Protein AF-A0A1Y2MYX9-F1 (afdb_monomer)

Structure (mmCIF, N/CA/C/O backbone):
data_AF-A0A1Y2MYX9-F1
#
_entry.id   AF-A0A1Y2MYX9-F1
#
loop_
_atom_site.group_PDB
_atom_site.id
_atom_site.type_symbol
_atom_site.label_atom_id
_atom_site.label_alt_id
_atom_site.label_comp_id
_atom_site.label_asym_id
_atom_site.label_entity_id
_atom_site.label_seq_id
_atom_site.pdbx_PDB_ins_code
_atom_site.Cartn_x
_atom_site.Cartn_y
_atom_site.Cartn_z
_atom_site.occupancy
_atom_site.B_iso_or_equiv
_atom_site.auth_seq_id
_atom_site.auth_comp_id
_atom_site.auth_asym_id
_atom_site.auth_atom_id
_atom_site.pdbx_PDB_model_num
ATOM 1 N N . MET A 1 1 ? -20.029 0.331 82.794 1.00 44.22 1 MET A N 1
ATOM 2 C CA . MET A 1 1 ? -20.889 0.615 81.628 1.00 44.22 1 MET A CA 1
ATOM 3 C C . MET A 1 1 ? -20.293 1.821 80.919 1.00 44.22 1 MET A C 1
ATOM 5 O O . MET A 1 1 ? -20.313 2.904 81.485 1.00 44.22 1 MET A O 1
ATOM 9 N N . ALA A 1 2 ? -19.617 1.594 79.793 1.00 51.88 2 ALA A N 1
ATOM 10 C CA . ALA A 1 2 ? -18.887 2.615 79.035 1.00 51.88 2 ALA A CA 1
ATOM 11 C C . ALA A 1 2 ? -19.809 3.284 78.000 1.00 51.88 2 ALA A C 1
ATOM 13 O O . ALA A 1 2 ? -20.657 2.581 77.448 1.00 51.88 2 ALA A O 1
ATOM 14 N N . PRO A 1 3 ? -19.649 4.580 77.678 1.00 50.47 3 PRO A N 1
ATOM 15 C CA . PRO A 1 3 ? -20.243 5.136 76.473 1.00 50.47 3 PRO A CA 1
ATOM 16 C C . PRO A 1 3 ? -19.311 4.910 75.275 1.00 50.47 3 PRO A C 1
ATOM 18 O O . PRO A 1 3 ? -18.119 5.213 75.316 1.00 50.47 3 PRO A O 1
ATOM 21 N N . ALA A 1 4 ? -19.886 4.327 74.226 1.00 49.00 4 ALA A N 1
ATOM 22 C CA . ALA A 1 4 ? -19.236 4.010 72.966 1.00 49.00 4 ALA A CA 1
ATOM 23 C C . ALA A 1 4 ? -18.862 5.278 72.183 1.00 49.00 4 ALA A C 1
ATOM 25 O O . ALA A 1 4 ? -19.620 6.246 72.125 1.00 49.00 4 ALA A O 1
ATOM 26 N N . THR A 1 5 ? -17.689 5.241 71.561 1.00 54.19 5 THR A N 1
ATOM 27 C CA . THR A 1 5 ? -17.210 6.203 70.568 1.00 54.19 5 THR A CA 1
ATOM 28 C C . THR A 1 5 ? -18.122 6.218 69.333 1.00 54.19 5 THR A C 1
ATOM 30 O O . THR A 1 5 ? -18.512 5.147 68.860 1.00 54.19 5 THR A O 1
ATOM 33 N N . PRO A 1 6 ? -18.441 7.389 68.749 1.00 52.00 6 PRO A N 1
ATOM 34 C CA . PRO A 1 6 ? -19.108 7.434 67.461 1.00 52.00 6 PRO A CA 1
ATOM 35 C C . PRO A 1 6 ? -18.094 7.078 66.371 1.00 52.00 6 PRO A C 1
ATOM 37 O O . PRO A 1 6 ? -17.090 7.762 66.178 1.00 52.00 6 PRO A O 1
ATOM 40 N N . HIS A 1 7 ? -18.359 5.975 65.677 1.00 53.66 7 HIS A N 1
ATOM 41 C CA . HIS A 1 7 ? -17.697 5.614 64.433 1.00 53.66 7 HIS A CA 1
ATOM 42 C C . HIS A 1 7 ? -18.088 6.669 63.391 1.00 53.66 7 HIS A C 1
ATOM 44 O O . HIS A 1 7 ? -19.209 6.648 62.885 1.00 53.66 7 HIS A O 1
ATOM 50 N N . ASP A 1 8 ? -17.189 7.611 63.099 1.00 52.00 8 ASP A N 1
ATOM 51 C CA . ASP A 1 8 ? -17.369 8.611 62.045 1.00 52.00 8 ASP A CA 1
ATOM 52 C C . ASP A 1 8 ? -17.310 7.885 60.694 1.00 52.00 8 ASP A C 1
ATOM 54 O O . ASP A 1 8 ? -16.255 7.643 60.103 1.00 52.00 8 ASP A O 1
ATOM 58 N N . GLY A 1 9 ? -18.473 7.378 60.290 1.00 52.72 9 GLY A N 1
ATOM 59 C CA . GLY A 1 9 ? -18.715 6.658 59.056 1.00 52.72 9 GLY A CA 1
ATOM 60 C C . GLY A 1 9 ? -18.572 7.594 57.870 1.00 52.72 9 GLY A C 1
ATOM 61 O O . GLY A 1 9 ? -19.560 7.995 57.261 1.00 52.72 9 GLY A O 1
ATOM 62 N N . ARG A 1 10 ? -17.327 7.882 57.488 1.00 55.53 10 ARG A N 1
ATOM 63 C CA . ARG A 1 10 ? -17.006 8.256 56.112 1.00 55.53 10 ARG A CA 1
ATOM 64 C C . ARG A 1 10 ? -17.260 7.036 55.235 1.00 55.53 10 ARG A C 1
ATOM 66 O O . ARG A 1 10 ? -16.345 6.305 54.869 1.00 55.53 10 ARG A O 1
ATOM 73 N N . TYR A 1 11 ? -18.530 6.797 54.933 1.00 50.91 11 TYR A N 1
ATOM 74 C CA . TYR A 1 11 ? -18.925 5.993 53.795 1.00 50.91 11 TYR A CA 1
ATOM 75 C C . TYR A 1 11 ? -18.429 6.739 52.554 1.00 50.91 11 TYR A C 1
ATOM 77 O O . TYR A 1 11 ? -19.098 7.636 52.047 1.00 50.91 11 TYR A O 1
ATOM 85 N N . SER A 1 12 ? -17.213 6.425 52.100 1.00 52.75 12 SER A N 1
ATOM 86 C CA . SER A 1 12 ? -16.871 6.659 50.702 1.00 52.75 12 SER A CA 1
ATOM 87 C C . SER A 1 12 ? -17.844 5.801 49.905 1.00 52.75 12 SER A C 1
ATOM 89 O O . SER A 1 12 ? -17.828 4.579 50.098 1.00 52.75 12 SER A O 1
ATOM 91 N N . PRO A 1 13 ? -18.717 6.383 49.064 1.00 49.09 13 PRO A N 1
ATOM 92 C CA . PRO A 1 13 ? -19.536 5.557 48.201 1.00 49.09 13 PRO A CA 1
ATOM 93 C C . PRO A 1 13 ? -18.594 4.657 47.393 1.00 49.09 13 PRO A C 1
ATOM 95 O O . PRO A 1 13 ? -17.506 5.109 47.007 1.00 49.09 13 PRO A O 1
ATOM 98 N N . PRO A 1 14 ? -18.958 3.383 47.155 1.00 49.72 14 PRO A N 1
ATOM 99 C CA . PRO A 1 14 ? -18.228 2.590 46.187 1.00 49.72 14 PRO A CA 1
ATOM 100 C C . PRO A 1 14 ? -18.209 3.409 44.902 1.00 49.72 14 PRO A C 1
ATOM 102 O O . PRO A 1 14 ? -19.209 4.050 44.572 1.00 49.72 14 PRO A O 1
ATOM 105 N N . VAL A 1 15 ? -17.062 3.430 44.225 1.00 57.72 15 VAL A N 1
ATOM 106 C CA . VAL A 1 15 ? -16.926 3.923 42.855 1.00 57.72 15 VAL A CA 1
ATOM 107 C C . VAL A 1 15 ? -17.917 3.116 42.016 1.00 57.72 15 VAL A C 1
ATOM 109 O O . VAL A 1 15 ? -17.590 2.066 41.472 1.00 57.72 15 VAL A O 1
ATOM 112 N N . LEU A 1 16 ? -19.180 3.534 42.025 1.00 48.62 16 LEU A N 1
ATOM 113 C CA . LEU A 1 16 ? -20.267 2.970 41.255 1.00 48.62 16 LEU A CA 1
ATOM 114 C C . LEU A 1 16 ? -19.963 3.388 39.832 1.00 48.62 16 LEU A C 1
ATOM 116 O O . LEU A 1 16 ? -20.344 4.467 39.399 1.00 48.62 16 LEU A O 1
ATOM 120 N N . ALA A 1 17 ? -19.149 2.545 39.203 1.00 52.59 17 ALA A N 1
ATOM 121 C CA . ALA A 1 17 ? -18.980 2.352 37.783 1.00 52.59 17 ALA A CA 1
ATOM 122 C C . ALA A 1 17 ? -19.376 3.576 36.950 1.00 52.59 17 ALA A C 1
ATOM 124 O O . ALA A 1 17 ? -20.488 3.655 36.426 1.00 52.59 17 ALA A O 1
ATOM 125 N N . ASP A 1 18 ? -18.425 4.483 36.739 1.00 56.62 18 ASP A N 1
ATOM 126 C CA . ASP A 1 18 ? -18.427 5.259 35.506 1.00 56.62 18 ASP A CA 1
ATOM 127 C C . ASP A 1 18 ? -18.112 4.286 34.359 1.00 56.62 18 ASP A C 1
ATOM 129 O O . ASP A 1 18 ? -16.997 4.223 33.864 1.00 56.62 18 ASP A O 1
ATOM 133 N N . VAL A 1 19 ? -19.072 3.421 34.013 1.00 56.12 19 VAL A N 1
ATOM 134 C CA . VAL A 1 19 ? -19.038 2.576 32.809 1.00 56.12 19 VAL A CA 1
ATOM 135 C C . VAL A 1 19 ? -19.266 3.420 31.558 1.00 56.12 19 VAL A C 1
ATOM 137 O O . VAL A 1 19 ? -18.900 2.994 30.464 1.00 56.12 19 VAL A O 1
ATOM 140 N N . ALA A 1 20 ? -19.826 4.625 31.712 1.00 66.88 20 ALA A N 1
ATOM 141 C CA . ALA A 1 20 ? -20.062 5.549 30.616 1.00 66.88 20 ALA A CA 1
ATOM 142 C C . ALA A 1 20 ? -18.741 6.046 30.010 1.00 66.88 20 ALA A C 1
ATOM 144 O O . ALA A 1 20 ? -18.623 6.060 28.787 1.00 66.88 20 ALA A O 1
ATOM 145 N N . GLY A 1 21 ? -17.730 6.363 30.828 1.00 82.31 21 GLY A N 1
ATOM 146 C CA . GLY A 1 21 ? -16.392 6.748 30.362 1.00 82.31 21 GLY A CA 1
ATOM 147 C C . GLY A 1 21 ? -15.698 5.678 29.496 1.00 82.31 21 GLY A C 1
ATOM 148 O O . GLY A 1 21 ? -15.409 5.944 28.326 1.00 82.31 21 GLY A O 1
ATOM 149 N N . PRO A 1 22 ? -15.461 4.452 30.006 1.00 88.69 22 PRO A N 1
ATOM 150 C CA . PRO A 1 22 ? -14.856 3.351 29.256 1.00 88.69 22 PRO A CA 1
ATOM 151 C C . PRO A 1 22 ? -15.665 2.920 28.027 1.00 88.69 22 PRO A C 1
ATOM 153 O O . PRO A 1 22 ? -15.079 2.668 26.976 1.00 88.69 22 PRO A O 1
ATOM 156 N N . ALA A 1 23 ? -17.000 2.875 28.111 1.00 85.50 23 ALA A N 1
ATOM 157 C CA . ALA A 1 23 ? -17.839 2.532 26.961 1.00 85.50 23 ALA A CA 1
ATOM 158 C C . ALA A 1 23 ? -17.812 3.623 25.878 1.00 85.50 23 ALA A C 1
ATOM 160 O O . ALA A 1 23 ? -17.726 3.311 24.692 1.00 85.50 23 ALA A O 1
ATO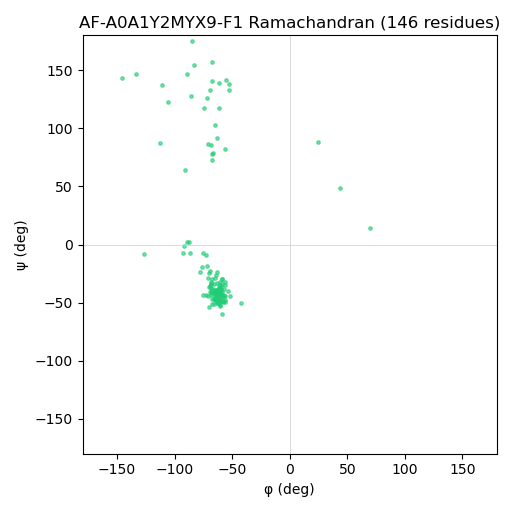M 161 N N . ALA A 1 24 ? -17.828 4.904 26.260 1.00 86.00 24 ALA A N 1
ATOM 162 C CA . ALA A 1 24 ? -17.690 6.010 25.315 1.00 86.00 24 ALA A CA 1
ATOM 163 C C . ALA A 1 24 ? -16.301 6.042 24.659 1.00 86.00 24 ALA A C 1
ATOM 165 O O . ALA A 1 24 ? -16.194 6.399 23.484 1.00 86.00 24 ALA A O 1
ATOM 166 N N . LEU A 1 25 ? -15.254 5.644 25.393 1.00 85.94 25 LEU A N 1
ATOM 167 C CA . LEU A 1 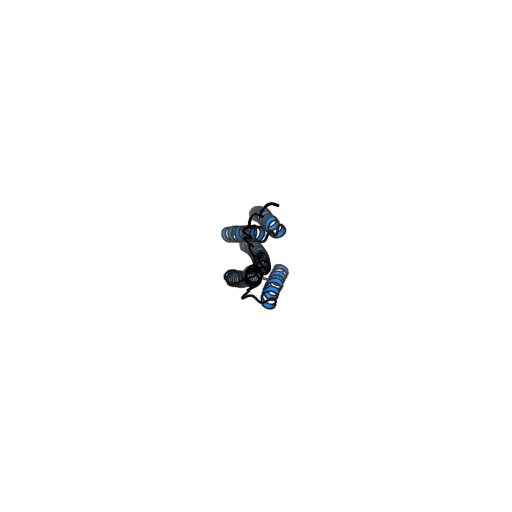25 ? -13.907 5.468 24.855 1.00 85.94 25 LEU A CA 1
ATOM 168 C C . LEU A 1 25 ? -13.861 4.334 23.820 1.00 85.94 25 LEU A C 1
ATOM 170 O O . LEU A 1 25 ? -13.355 4.548 22.720 1.00 85.94 25 LEU A O 1
ATOM 174 N N . ALA A 1 26 ? -14.441 3.169 24.127 1.00 86.56 26 ALA A N 1
ATOM 175 C CA . ALA A 1 26 ? -14.549 2.060 23.174 1.00 86.56 26 ALA A CA 1
ATOM 176 C C . ALA A 1 26 ? -15.325 2.479 21.911 1.00 86.56 26 ALA A C 1
ATOM 178 O O . ALA A 1 26 ? -14.822 2.353 20.797 1.00 86.56 26 ALA A O 1
ATOM 179 N N . ALA A 1 27 ? -16.486 3.116 22.082 1.00 85.44 27 ALA A N 1
ATOM 180 C CA . ALA A 1 27 ? -17.281 3.639 20.973 1.00 85.44 27 ALA A CA 1
ATOM 181 C C . ALA A 1 27 ? -16.563 4.744 20.179 1.00 85.44 27 ALA A C 1
ATOM 183 O O . ALA A 1 27 ? -16.906 4.990 19.026 1.00 85.44 27 ALA A O 1
ATOM 184 N N . HIS A 1 28 ? -15.598 5.458 20.772 1.00 85.94 28 HIS A N 1
ATOM 185 C CA . HIS A 1 28 ? -14.746 6.400 20.047 1.00 85.94 28 HIS A CA 1
ATOM 186 C C . HIS A 1 28 ? -13.727 5.681 19.160 1.00 85.94 28 HIS A C 1
ATOM 188 O O . HIS A 1 28 ? -13.570 6.069 18.005 1.00 85.94 28 HIS A O 1
ATOM 194 N N . ALA A 1 29 ? -13.087 4.628 19.673 1.00 85.25 29 ALA A N 1
ATOM 195 C CA . ALA A 1 29 ? -12.113 3.828 18.929 1.00 85.25 29 ALA A CA 1
ATOM 196 C C . ALA A 1 29 ? -12.727 3.089 17.723 1.00 85.25 29 ALA A C 1
ATOM 198 O O . ALA A 1 29 ? -12.031 2.806 16.748 1.00 85.25 29 ALA A O 1
ATOM 199 N N . GLU A 1 30 ? -14.029 2.802 17.774 1.00 86.75 30 GLU A N 1
ATOM 200 C CA . GLU A 1 30 ? -14.774 2.141 16.696 1.00 86.75 30 GLU A CA 1
ATOM 201 C C . GLU A 1 30 ? -15.316 3.101 15.624 1.00 86.75 30 GLU A C 1
ATOM 203 O O . GLU A 1 30 ? -15.832 2.649 14.599 1.00 86.75 30 GLU A O 1
ATOM 208 N N . ARG A 1 31 ? -15.211 4.426 15.808 1.00 88.75 31 ARG A N 1
ATOM 209 C CA . ARG A 1 31 ? -15.706 5.374 14.797 1.00 88.75 31 ARG A CA 1
ATOM 210 C C . ARG A 1 31 ? -14.843 5.311 13.551 1.00 88.75 31 ARG A C 1
ATOM 212 O O . ARG A 1 31 ? -13.622 5.421 13.619 1.00 88.75 31 ARG A O 1
ATOM 219 N N . SER A 1 32 ? -15.504 5.236 12.407 1.00 90.25 32 SER A N 1
ATOM 220 C CA . SER A 1 32 ? -14.838 5.214 11.117 1.00 90.25 32 SER A CA 1
ATOM 221 C C . SER A 1 32 ? -15.654 5.938 10.062 1.00 90.25 32 SER A C 1
ATOM 223 O O . SER A 1 32 ? -16.882 5.848 10.046 1.00 90.25 32 SER A O 1
ATOM 225 N N . ASP A 1 33 ? -14.947 6.626 9.174 1.00 89.31 33 ASP A N 1
ATOM 226 C CA . ASP A 1 33 ? -15.482 7.178 7.934 1.00 89.31 33 ASP A CA 1
ATOM 227 C C . ASP A 1 33 ? -15.318 6.173 6.765 1.00 89.31 33 ASP A C 1
ATOM 229 O O . ASP A 1 33 ? -15.760 6.434 5.646 1.00 89.31 33 ASP A O 1
ATOM 233 N N . VAL A 1 34 ? -14.711 5.003 7.017 1.00 91.25 34 VAL A N 1
ATOM 234 C CA . VAL A 1 34 ? -14.456 3.936 6.039 1.00 91.25 34 VAL A CA 1
ATOM 235 C C . VAL A 1 34 ? -15.409 2.765 6.263 1.00 91.25 34 VAL A C 1
ATOM 237 O O . VAL A 1 34 ? -15.446 2.143 7.328 1.00 91.25 34 VAL A O 1
ATOM 240 N N . THR A 1 35 ? -16.167 2.422 5.224 1.00 91.44 35 THR A N 1
ATOM 241 C CA . THR A 1 35 ? -17.057 1.258 5.246 1.00 91.44 35 THR A CA 1
ATOM 242 C C . THR A 1 35 ? -16.290 -0.024 4.924 1.00 91.44 35 THR A C 1
ATOM 244 O O . THR A 1 35 ? -15.295 -0.005 4.198 1.00 91.44 35 THR A O 1
ATOM 247 N N . GLY A 1 36 ? -16.786 -1.169 5.406 1.00 90.69 36 GLY A N 1
ATOM 248 C CA . GLY A 1 36 ? -16.212 -2.476 5.057 1.00 90.69 36 GLY A CA 1
ATOM 249 C C . GLY A 1 36 ? -16.231 -2.763 3.550 1.00 90.69 36 GLY A C 1
ATOM 250 O O . GLY A 1 36 ? -15.326 -3.412 3.042 1.00 90.69 36 GLY A O 1
ATOM 251 N N . TYR A 1 37 ? -17.209 -2.216 2.818 1.00 94.75 37 TYR A N 1
ATOM 252 C CA . TYR A 1 37 ? -17.262 -2.314 1.357 1.00 94.75 37 TYR A CA 1
ATOM 253 C C . TYR A 1 37 ? -16.074 -1.612 0.688 1.00 94.75 37 TYR A C 1
ATOM 255 O O . TYR A 1 37 ? -15.415 -2.206 -0.159 1.00 94.75 37 TYR A O 1
ATOM 263 N N . VAL A 1 38 ? -15.771 -0.369 1.084 1.00 95.94 38 VAL A N 1
ATOM 264 C CA . VAL A 1 38 ? -14.632 0.381 0.524 1.00 95.94 38 VAL A CA 1
ATOM 265 C C . VAL A 1 38 ? -13.320 -0.340 0.816 1.00 95.94 38 VAL A C 1
ATOM 267 O O . VAL A 1 38 ? -12.486 -0.467 -0.077 1.00 95.94 38 VAL A O 1
ATOM 270 N N . LEU A 1 39 ? -13.160 -0.860 2.037 1.00 96.31 39 LEU A N 1
ATOM 271 C CA . LEU A 1 39 ? -11.970 -1.624 2.400 1.00 96.31 39 LEU A CA 1
ATOM 272 C C . LEU A 1 39 ? -11.815 -2.882 1.531 1.00 96.31 39 LEU A C 1
ATOM 274 O O . LEU A 1 39 ? -10.754 -3.091 0.950 1.00 96.31 39 LEU A O 1
ATOM 278 N N . GLY A 1 40 ? -12.892 -3.652 1.354 1.00 97.19 40 GLY A N 1
ATOM 279 C CA . GLY A 1 40 ? -12.879 -4.837 0.495 1.00 97.19 40 GLY A CA 1
ATOM 280 C C . GLY A 1 40 ? -12.575 -4.522 -0.974 1.00 97.19 40 GLY A C 1
ATOM 281 O O . GLY A 1 40 ? -11.881 -5.289 -1.633 1.00 97.19 40 GLY A O 1
ATOM 282 N N . VAL A 1 41 ? -13.030 -3.375 -1.495 1.00 97.50 41 VAL A N 1
ATOM 283 C CA . VAL A 1 41 ? -12.684 -2.925 -2.857 1.00 97.50 41 VAL A CA 1
ATOM 284 C C . VAL A 1 41 ? -11.190 -2.621 -2.982 1.00 97.50 41 VAL A C 1
ATOM 286 O O . VAL A 1 41 ? -10.584 -2.981 -3.991 1.00 97.50 41 VAL A O 1
ATOM 289 N N . VAL A 1 42 ? -10.583 -1.984 -1.977 1.00 98.25 42 VAL A N 1
ATOM 290 C CA . VAL A 1 42 ? -9.138 -1.694 -1.960 1.00 98.25 42 VAL A CA 1
ATOM 291 C C . VAL A 1 42 ? -8.323 -2.985 -1.953 1.00 98.25 42 VAL A C 1
ATOM 293 O O . VAL A 1 42 ? -7.389 -3.118 -2.746 1.00 98.25 42 VAL A O 1
ATOM 296 N N . GLU A 1 43 ? -8.686 -3.935 -1.091 1.00 97.56 43 GLU A N 1
ATOM 297 C CA . GLU A 1 43 ? -8.023 -5.239 -0.992 1.00 97.56 43 GLU A CA 1
ATOM 298 C C . GLU A 1 43 ? -8.133 -6.003 -2.320 1.00 97.56 43 GLU A C 1
ATOM 300 O O . GLU A 1 43 ? -7.116 -6.343 -2.923 1.00 97.56 43 GLU A O 1
ATOM 305 N N . ALA A 1 44 ? -9.349 -6.152 -2.853 1.00 98.06 44 ALA A N 1
ATOM 306 C CA . ALA A 1 44 ? -9.582 -6.858 -4.111 1.00 98.06 44 ALA A CA 1
ATOM 307 C C . ALA A 1 44 ? -8.861 -6.212 -5.308 1.00 98.06 44 ALA A C 1
ATOM 309 O O . ALA A 1 44 ? -8.325 -6.913 -6.164 1.00 98.06 44 ALA A O 1
ATOM 310 N N . SER A 1 45 ? -8.820 -4.878 -5.372 1.00 98.25 45 SER A N 1
ATOM 311 C CA . SER A 1 45 ? -8.117 -4.165 -6.450 1.00 98.25 45 SER A CA 1
ATOM 312 C C . SER A 1 45 ? -6.599 -4.336 -6.352 1.00 98.25 45 SER A C 1
ATOM 314 O O . SER A 1 45 ? -5.925 -4.443 -7.373 1.00 98.25 45 SER A O 1
ATOM 316 N N . THR A 1 46 ? -6.058 -4.386 -5.132 1.00 97.94 46 THR A N 1
ATOM 317 C CA . THR A 1 46 ? -4.626 -4.631 -4.897 1.00 97.94 46 THR A CA 1
ATOM 318 C C . THR A 1 46 ? -4.229 -6.023 -5.390 1.00 97.94 46 THR A C 1
ATOM 320 O O . THR A 1 46 ? -3.257 -6.154 -6.139 1.00 97.94 46 THR A O 1
ATOM 323 N N . ASP A 1 47 ? -5.026 -7.038 -5.053 1.00 97.50 47 ASP A N 1
ATOM 324 C CA . ASP A 1 47 ? -4.836 -8.413 -5.526 1.00 97.50 47 ASP A CA 1
ATOM 325 C C . ASP A 1 47 ? -4.935 -8.524 -7.051 1.00 97.50 47 ASP A C 1
ATOM 327 O O . ASP A 1 47 ? -4.153 -9.242 -7.683 1.00 97.50 47 ASP A O 1
ATOM 331 N N . GLU A 1 48 ? -5.882 -7.813 -7.664 1.00 98.00 48 GLU A N 1
ATOM 332 C CA . GLU A 1 48 ? -6.049 -7.823 -9.116 1.00 98.00 48 GLU A CA 1
ATOM 333 C C . GLU A 1 48 ? -4.831 -7.222 -9.827 1.00 98.00 48 GLU A C 1
ATOM 335 O O . GLU A 1 48 ? -4.319 -7.817 -10.777 1.00 98.00 48 GLU A O 1
ATOM 340 N N . TYR A 1 49 ? -4.289 -6.102 -9.338 1.00 98.25 49 TYR A N 1
ATOM 341 C CA . TYR A 1 49 ? -3.077 -5.520 -9.919 1.00 98.25 49 TYR A CA 1
ATOM 342 C C . TYR A 1 49 ? -1.863 -6.442 -9.791 1.00 98.25 49 TYR A C 1
ATOM 344 O O . TYR A 1 49 ? -1.097 -6.574 -10.748 1.00 98.25 49 TYR A O 1
ATOM 352 N N . ALA A 1 50 ? -1.714 -7.142 -8.663 1.00 95.19 50 ALA A N 1
ATOM 353 C CA . ALA A 1 50 ? -0.661 -8.143 -8.507 1.00 95.19 50 ALA A CA 1
ATOM 354 C C . ALA A 1 50 ? -0.792 -9.275 -9.546 1.00 95.19 50 ALA A C 1
ATOM 356 O O . ALA A 1 50 ? 0.196 -9.689 -10.153 1.00 95.19 50 ALA A O 1
ATOM 357 N N . ARG A 1 51 ? -2.017 -9.739 -9.828 1.00 96.88 51 ARG A N 1
ATOM 358 C CA . ARG A 1 51 ? -2.290 -10.764 -10.858 1.00 96.88 51 ARG A CA 1
ATOM 359 C C . ARG A 1 51 ? -2.116 -10.252 -12.287 1.00 96.88 51 ARG A C 1
ATOM 361 O O . ARG A 1 51 ? -1.841 -11.055 -13.189 1.00 96.88 51 ARG A O 1
ATOM 368 N N . ALA A 1 52 ? -2.333 -8.960 -12.512 1.00 96.56 52 ALA A N 1
ATOM 369 C CA . ALA A 1 52 ? -2.214 -8.310 -13.813 1.00 96.56 52 ALA A CA 1
ATOM 370 C C . ALA A 1 52 ? -0.756 -8.028 -14.207 1.00 96.56 52 ALA A C 1
ATOM 372 O O . ALA A 1 52 ? -0.464 -7.971 -15.400 1.00 96.56 52 ALA A O 1
ATOM 373 N N . TYR A 1 53 ? 0.157 -7.930 -13.232 1.00 95.38 53 TYR A N 1
ATOM 374 C CA . TYR A 1 53 ? 1.578 -7.608 -13.425 1.00 95.38 53 TYR A CA 1
ATOM 375 C C . TYR A 1 53 ? 2.230 -8.311 -14.625 1.00 95.38 53 TYR A C 1
ATOM 377 O O . TYR A 1 53 ? 2.797 -7.657 -15.492 1.00 95.38 53 TYR A O 1
ATOM 385 N N . ALA A 1 54 ? 2.070 -9.631 -14.742 1.00 92.88 54 ALA A N 1
ATOM 386 C CA . ALA A 1 54 ? 2.711 -10.413 -15.802 1.00 92.88 54 ALA A CA 1
ATOM 387 C C . ALA A 1 54 ? 2.110 -10.223 -17.213 1.00 92.88 54 ALA A C 1
ATOM 389 O O . ALA A 1 54 ? 2.635 -10.779 -18.176 1.00 92.88 54 ALA A O 1
ATOM 390 N N . ARG A 1 55 ? 0.971 -9.531 -17.353 1.00 95.94 55 ARG A N 1
ATOM 391 C CA . ARG A 1 55 ? 0.211 -9.435 -18.617 1.00 95.94 55 ARG A CA 1
ATOM 392 C C . ARG A 1 55 ? -0.096 -8.003 -19.056 1.00 95.94 55 ARG A C 1
ATOM 394 O O . ARG A 1 55 ? -0.578 -7.826 -20.172 1.00 95.94 55 ARG A O 1
ATOM 401 N N . THR A 1 56 ? 0.177 -7.009 -18.217 1.00 96.38 56 THR A N 1
ATOM 402 C CA . THR A 1 56 ? -0.118 -5.598 -18.491 1.00 96.38 56 THR A CA 1
ATOM 403 C C . THR A 1 56 ? 1.182 -4.817 -18.696 1.00 96.38 56 THR A C 1
ATOM 405 O O . THR A 1 56 ? 2.120 -5.011 -17.922 1.00 96.38 56 THR A O 1
ATOM 408 N N . PRO A 1 57 ? 1.270 -3.913 -19.694 1.00 97.44 57 PRO A N 1
ATOM 409 C CA . PRO A 1 57 ? 2.439 -3.056 -19.865 1.00 97.44 57 PRO A CA 1
ATOM 410 C C . PRO A 1 57 ? 2.788 -2.296 -18.568 1.00 97.44 57 PRO A C 1
ATOM 412 O O . PRO A 1 57 ? 1.896 -1.681 -17.973 1.00 97.44 57 PRO A O 1
ATOM 415 N N . PRO A 1 58 ? 4.065 -2.266 -18.133 1.00 96.25 58 PRO A N 1
ATOM 416 C CA . PRO A 1 58 ? 4.421 -1.730 -16.818 1.00 96.25 58 PRO A CA 1
ATOM 417 C C . PRO A 1 58 ? 3.989 -0.278 -16.577 1.00 96.25 58 PRO A C 1
ATOM 419 O O . PRO A 1 58 ? 3.534 0.071 -15.490 1.00 96.25 58 PRO A O 1
ATOM 422 N N . ALA A 1 59 ? 4.082 0.580 -17.598 1.00 97.38 59 ALA A N 1
ATOM 423 C CA . ALA A 1 59 ? 3.688 1.987 -17.494 1.00 97.38 59 ALA A CA 1
ATOM 424 C C . ALA A 1 59 ? 2.169 2.181 -17.322 1.00 97.38 59 ALA A C 1
ATOM 426 O O . ALA A 1 59 ? 1.738 3.101 -16.620 1.00 97.38 59 ALA A O 1
ATOM 427 N N . GLU A 1 60 ? 1.365 1.315 -17.943 1.00 97.56 60 GLU A N 1
ATOM 428 C CA . GLU A 1 60 ? -0.094 1.338 -17.817 1.00 97.56 60 GLU A CA 1
ATOM 429 C C . GLU A 1 60 ? -0.490 0.905 -16.405 1.00 97.56 60 GLU A C 1
ATOM 431 O O . GLU A 1 60 ? -1.107 1.683 -15.676 1.00 97.56 60 GLU A O 1
ATOM 436 N N . LEU A 1 61 ? -0.009 -0.260 -15.959 1.00 98.38 61 LEU A N 1
ATOM 437 C CA . LEU A 1 61 ? -0.314 -0.777 -14.624 1.00 98.38 61 LEU A CA 1
ATOM 438 C C . LEU A 1 61 ? 0.164 0.164 -13.509 1.00 98.38 61 LEU A C 1
ATOM 440 O O . LEU A 1 61 ? -0.535 0.377 -12.519 1.00 98.38 61 LEU A O 1
ATOM 444 N N . LEU A 1 62 ? 1.335 0.787 -13.673 1.00 98.44 62 LEU A N 1
ATOM 445 C CA . LEU A 1 62 ? 1.863 1.745 -12.703 1.00 98.44 62 LEU A CA 1
ATOM 446 C C . LEU A 1 62 ? 0.939 2.958 -12.517 1.00 98.44 62 LEU A C 1
ATOM 448 O O . LEU A 1 62 ? 0.877 3.525 -11.422 1.00 98.44 62 LEU A O 1
ATOM 452 N N . THR A 1 63 ? 0.227 3.378 -13.564 1.00 98.25 63 THR A N 1
ATOM 453 C CA . THR A 1 63 ? -0.729 4.487 -13.467 1.00 98.25 63 THR A CA 1
ATOM 454 C C . THR A 1 63 ? -1.867 4.125 -12.516 1.00 98.25 63 THR A C 1
ATOM 456 O O . THR A 1 63 ? -2.152 4.894 -11.591 1.00 98.25 63 THR A O 1
ATOM 459 N N . ASP A 1 64 ? -2.432 2.931 -12.673 1.00 98.12 64 ASP A N 1
ATOM 460 C CA . ASP A 1 64 ? -3.540 2.429 -11.861 1.00 98.12 64 ASP A CA 1
ATOM 461 C C . ASP A 1 64 ? -3.121 2.160 -10.409 1.00 98.12 64 ASP A C 1
ATOM 463 O O . ASP A 1 64 ? -3.782 2.611 -9.466 1.00 98.12 64 ASP A O 1
ATOM 467 N N . VAL A 1 65 ? -1.951 1.544 -10.211 1.00 98.62 65 VAL A N 1
ATOM 468 C CA . VAL A 1 65 ? -1.355 1.326 -8.882 1.00 98.62 65 VAL A CA 1
ATOM 469 C C . VAL A 1 65 ? -1.183 2.651 -8.135 1.00 98.62 65 VAL A C 1
ATOM 471 O O . VAL A 1 65 ? -1.536 2.764 -6.960 1.00 98.62 65 VAL A O 1
ATOM 474 N N . ARG A 1 66 ? -0.696 3.702 -8.810 1.00 98.38 66 ARG A N 1
ATOM 475 C CA . ARG A 1 66 ? -0.526 5.032 -8.199 1.00 98.38 66 ARG A CA 1
ATOM 476 C C . ARG A 1 66 ? -1.855 5.707 -7.874 1.00 98.38 66 ARG A C 1
ATOM 478 O O . ARG A 1 66 ? -1.918 6.459 -6.901 1.00 98.38 66 ARG A O 1
ATOM 485 N N . VAL A 1 67 ? -2.895 5.496 -8.682 1.00 98.56 67 VAL A N 1
ATOM 486 C CA . VAL A 1 67 ? -4.246 6.003 -8.391 1.00 98.56 67 VAL A CA 1
ATOM 487 C C . VAL A 1 67 ? -4.776 5.360 -7.115 1.00 98.56 67 VAL A C 1
ATOM 489 O O . VAL A 1 67 ? -5.175 6.087 -6.203 1.00 98.56 67 VAL A O 1
ATOM 492 N N . LEU A 1 68 ? -4.709 4.032 -7.011 1.00 98.62 68 LEU A N 1
ATOM 493 C CA . LEU A 1 68 ? -5.189 3.324 -5.828 1.00 98.62 68 LEU A CA 1
ATOM 494 C C . LEU A 1 68 ? -4.360 3.662 -4.582 1.00 98.62 68 LEU A C 1
ATOM 496 O O . LEU A 1 68 ? -4.934 3.926 -3.532 1.00 98.62 68 LEU A O 1
ATOM 500 N N . ALA A 1 69 ? -3.034 3.775 -4.697 1.00 98.44 69 ALA A N 1
ATOM 501 C CA . ALA A 1 69 ? -2.179 4.175 -3.577 1.00 98.44 69 ALA A CA 1
ATOM 502 C C . ALA A 1 69 ? -2.530 5.576 -3.036 1.00 98.44 69 ALA A C 1
ATOM 504 O O . ALA A 1 69 ? -2.574 5.781 -1.823 1.00 98.44 69 ALA A O 1
ATOM 505 N N . ARG A 1 70 ? -2.844 6.543 -3.916 1.00 98.50 70 ARG A N 1
ATOM 506 C CA . ARG A 1 70 ? -3.343 7.864 -3.486 1.00 98.50 70 ARG A CA 1
ATOM 507 C C . ARG A 1 70 ? -4.701 7.767 -2.799 1.00 98.50 70 ARG A C 1
ATOM 509 O O . ARG A 1 70 ? -4.930 8.477 -1.824 1.00 98.50 70 ARG A O 1
ATOM 516 N N . HIS A 1 71 ? -5.589 6.907 -3.296 1.00 98.31 71 HIS A N 1
ATOM 517 C CA . HIS A 1 71 ? -6.885 6.681 -2.666 1.00 98.31 71 HIS A CA 1
ATOM 518 C C . HIS A 1 71 ? -6.730 6.092 -1.258 1.00 98.31 71 HIS A C 1
ATOM 520 O O . HIS A 1 71 ? -7.323 6.615 -0.320 1.00 98.31 71 HIS A O 1
ATOM 526 N N . VAL A 1 72 ? -5.867 5.087 -1.087 1.00 98.38 72 VAL A N 1
ATOM 527 C CA . VAL A 1 72 ? -5.513 4.529 0.228 1.00 98.38 72 VAL A CA 1
ATOM 528 C C . VAL A 1 72 ? -4.966 5.611 1.161 1.00 98.38 72 VAL A C 1
ATOM 530 O O . VAL A 1 72 ? -5.399 5.690 2.308 1.00 98.38 72 VAL A O 1
ATOM 533 N N . GLY A 1 73 ? -4.081 6.486 0.671 1.00 97.88 73 GLY A N 1
ATOM 534 C CA . GLY A 1 73 ? -3.590 7.636 1.438 1.00 97.88 73 GLY A CA 1
ATOM 535 C C . GLY A 1 73 ? -4.721 8.540 1.940 1.00 97.88 73 GLY A C 1
ATOM 536 O O . GLY A 1 73 ? -4.793 8.827 3.129 1.00 97.88 73 GLY A O 1
ATOM 537 N N . ALA A 1 74 ? -5.669 8.892 1.069 1.00 97.62 74 ALA A N 1
ATOM 538 C CA . ALA A 1 74 ? -6.824 9.703 1.453 1.00 97.62 74 ALA A CA 1
ATOM 539 C C . ALA A 1 74 ? -7.733 9.012 2.492 1.00 97.62 74 ALA A C 1
ATOM 541 O O . ALA A 1 74 ? -8.310 9.683 3.344 1.00 97.62 74 ALA A O 1
ATOM 542 N N . LEU A 1 75 ? -7.856 7.679 2.453 1.00 97.38 75 LEU A N 1
ATOM 543 C CA . LEU A 1 75 ? -8.586 6.921 3.477 1.00 97.38 75 LEU A CA 1
ATOM 544 C C . LEU A 1 75 ? -7.844 6.914 4.823 1.00 97.38 75 LEU A C 1
ATOM 546 O O . LEU A 1 75 ? -8.483 6.990 5.871 1.00 97.38 75 LEU A O 1
ATOM 550 N N . LEU A 1 76 ? -6.508 6.854 4.804 1.00 96.62 76 LEU A N 1
ATOM 551 C CA . LEU A 1 76 ? -5.659 6.907 6.001 1.00 96.62 76 LEU A CA 1
ATOM 552 C C . LEU A 1 76 ? -5.643 8.285 6.682 1.00 96.62 76 LEU A C 1
ATOM 554 O O . LEU A 1 76 ? -5.364 8.343 7.884 1.00 96.62 76 LEU A O 1
ATOM 558 N N . ASP A 1 77 ? -5.935 9.353 5.937 1.00 95.94 77 ASP A N 1
ATOM 559 C CA . ASP A 1 77 ? -6.116 10.715 6.460 1.00 95.94 77 ASP A CA 1
ATOM 560 C C . ASP A 1 77 ? -7.483 10.903 7.152 1.00 95.94 77 ASP A C 1
ATOM 562 O O . ASP A 1 77 ? -7.667 11.831 7.943 1.00 95.94 77 ASP A O 1
ATOM 566 N N . GLY A 1 78 ? -8.451 10.022 6.869 1.00 93.19 78 GLY A N 1
ATOM 567 C CA . GLY A 1 78 ? -9.774 10.003 7.493 1.00 93.19 78 GLY A CA 1
ATOM 568 C C . GLY A 1 78 ? -9.817 9.251 8.828 1.00 93.19 78 GLY A C 1
ATOM 569 O O . GLY A 1 78 ? -8.846 8.622 9.260 1.00 93.19 78 GLY A O 1
ATOM 570 N N . ARG A 1 79 ? -10.977 9.271 9.505 1.00 93.75 79 ARG A N 1
ATOM 571 C CA . ARG A 1 79 ? -11.154 8.454 10.715 1.00 93.75 79 ARG A CA 1
ATOM 572 C C . ARG A 1 79 ? -11.271 6.990 10.324 1.00 93.75 79 ARG A C 1
ATOM 574 O O . ARG A 1 79 ? -12.129 6.615 9.530 1.00 93.75 79 ARG A O 1
ATOM 581 N N . THR A 1 80 ? -10.428 6.165 10.922 1.00 95.69 80 THR A N 1
ATOM 582 C CA . THR A 1 80 ? -10.382 4.718 10.722 1.00 95.69 80 THR A CA 1
ATOM 583 C C . THR A 1 80 ? -10.299 4.042 12.078 1.00 95.69 80 THR A C 1
ATOM 585 O O . THR A 1 80 ? -9.670 4.569 13.000 1.00 95.69 80 THR A O 1
ATOM 588 N N . THR A 1 81 ? -10.898 2.859 12.207 1.00 95.88 81 THR A N 1
ATOM 589 C CA . THR A 1 81 ? -10.580 2.017 13.362 1.00 95.88 81 THR A CA 1
ATOM 590 C C . THR A 1 81 ? -9.129 1.533 13.252 1.00 95.88 81 THR A C 1
ATOM 592 O O . THR A 1 81 ? -8.593 1.452 12.139 1.00 95.88 81 THR A O 1
ATOM 595 N N . PRO A 1 82 ? -8.474 1.148 14.361 1.00 94.44 82 PRO A N 1
ATOM 596 C CA . PRO A 1 82 ? -7.115 0.606 14.312 1.00 94.44 82 PRO A CA 1
ATOM 597 C C . PRO A 1 82 ? -6.969 -0.584 13.351 1.00 94.44 82 PRO A C 1
ATOM 599 O O . PRO A 1 82 ? -5.999 -0.659 12.599 1.00 94.44 82 PRO A O 1
ATOM 602 N N . ALA A 1 83 ? -7.967 -1.473 13.317 1.00 95.25 83 ALA A N 1
ATOM 603 C CA . ALA A 1 83 ? -7.985 -2.619 12.411 1.00 95.25 83 ALA A CA 1
ATOM 604 C C . ALA A 1 83 ? -8.057 -2.186 10.938 1.00 95.25 83 ALA A C 1
ATOM 606 O O . ALA A 1 83 ? -7.264 -2.645 10.121 1.00 95.25 83 ALA A O 1
ATOM 607 N N . GLN A 1 84 ? -8.948 -1.249 10.601 1.00 97.31 84 GLN A N 1
ATOM 608 C CA . GLN A 1 84 ? -9.063 -0.731 9.234 1.00 97.31 84 GLN A CA 1
ATOM 609 C C . GLN A 1 84 ? -7.803 0.016 8.801 1.00 97.31 84 GLN A C 1
ATOM 611 O O . GLN A 1 84 ? -7.352 -0.151 7.670 1.00 97.31 84 GLN A O 1
ATOM 616 N N . ARG A 1 85 ? -7.204 0.808 9.701 1.00 97.62 85 ARG A N 1
ATOM 617 C CA . ARG A 1 85 ? -5.937 1.493 9.437 1.00 97.62 85 ARG A CA 1
ATOM 618 C C . ARG A 1 85 ? -4.841 0.488 9.095 1.00 97.62 85 ARG A C 1
ATOM 620 O O . ARG A 1 85 ? -4.126 0.691 8.120 1.00 97.62 85 ARG A O 1
ATOM 627 N N . ARG A 1 86 ? -4.743 -0.608 9.854 1.00 97.75 86 ARG A N 1
ATOM 628 C CA . ARG A 1 86 ? -3.797 -1.694 9.574 1.00 97.75 86 ARG A CA 1
ATOM 629 C C . ARG A 1 86 ? -4.052 -2.323 8.205 1.00 97.75 86 ARG A C 1
ATOM 631 O O . ARG A 1 86 ? -3.114 -2.394 7.421 1.00 97.75 86 ARG A O 1
ATOM 638 N N . CYS A 1 87 ? -5.292 -2.688 7.872 1.00 97.88 87 CYS A N 1
ATOM 639 C CA . CYS A 1 87 ? -5.628 -3.236 6.550 1.00 97.88 87 CYS A CA 1
ATOM 640 C C . CYS A 1 87 ? -5.253 -2.280 5.403 1.00 97.88 87 CYS A C 1
ATOM 642 O O . CYS A 1 87 ? -4.643 -2.695 4.420 1.00 97.88 87 CYS A O 1
ATOM 644 N N . LEU A 1 88 ? -5.540 -0.983 5.548 1.00 98.44 88 LEU A N 1
ATOM 645 C CA . LEU A 1 88 ? -5.157 0.032 4.562 1.00 98.44 88 LEU A CA 1
ATOM 646 C C . LEU A 1 88 ? -3.634 0.161 4.418 1.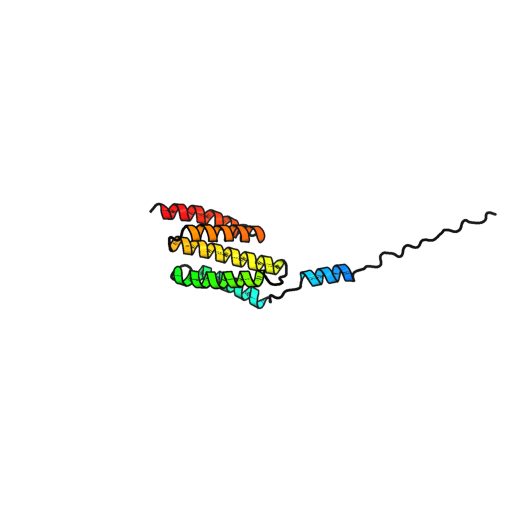00 98.44 88 LEU A C 1
ATOM 648 O O . LEU A 1 88 ? -3.140 0.294 3.300 1.00 98.44 88 LEU A O 1
ATOM 652 N N . MET A 1 89 ? -2.878 0.093 5.518 1.00 98.50 89 MET A N 1
ATOM 653 C CA . MET A 1 89 ? -1.412 0.099 5.466 1.00 98.50 89 MET A CA 1
ATOM 654 C C . MET A 1 89 ? -0.855 -1.165 4.799 1.00 98.50 89 MET A C 1
ATOM 656 O O . MET A 1 89 ? 0.084 -1.053 4.015 1.00 98.50 89 MET A O 1
ATOM 660 N N . VAL A 1 90 ? -1.455 -2.339 5.031 1.00 98.62 90 VAL A N 1
ATOM 661 C CA . VAL A 1 90 ? -1.098 -3.588 4.332 1.00 98.62 90 VAL A CA 1
ATOM 662 C C . VAL A 1 90 ? -1.323 -3.444 2.826 1.00 98.62 90 VAL A C 1
ATOM 664 O O . VAL A 1 90 ? -0.391 -3.652 2.051 1.00 98.62 90 VAL A O 1
ATOM 667 N N . ALA A 1 91 ? -2.513 -3.008 2.400 1.00 98.50 91 ALA A N 1
ATOM 668 C CA . ALA A 1 91 ? -2.809 -2.779 0.985 1.00 98.50 91 ALA A CA 1
ATOM 669 C C . ALA A 1 91 ? -1.854 -1.744 0.362 1.00 98.50 91 ALA A C 1
ATOM 671 O O . ALA A 1 91 ? -1.287 -1.971 -0.705 1.00 98.50 91 ALA A O 1
ATOM 672 N N . GLY A 1 92 ? -1.598 -0.632 1.059 1.00 98.62 92 GLY A N 1
ATOM 673 C CA . GLY A 1 92 ? -0.625 0.374 0.636 1.00 98.62 92 GLY A CA 1
ATOM 674 C C . GLY A 1 92 ? 0.798 -0.180 0.502 1.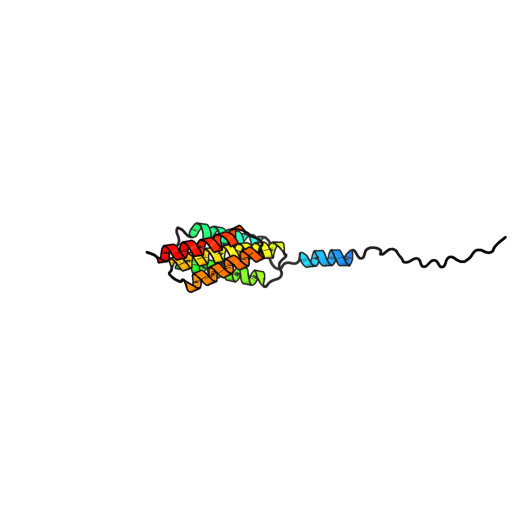00 98.62 92 GLY A C 1
ATOM 675 O O . GLY A 1 92 ? 1.509 0.187 -0.433 1.00 98.62 92 GLY A O 1
ATOM 676 N N . GLY A 1 93 ? 1.211 -1.077 1.401 1.00 98.44 93 GLY A N 1
ATOM 677 C CA . GLY A 1 93 ? 2.512 -1.742 1.355 1.00 98.44 93 GLY A CA 1
ATOM 678 C C . GLY A 1 93 ? 2.662 -2.641 0.129 1.00 98.44 93 GLY A C 1
ATOM 679 O O . GLY A 1 93 ? 3.661 -2.535 -0.582 1.00 98.44 93 GLY A O 1
ATOM 680 N N . TRP A 1 94 ? 1.643 -3.444 -0.185 1.00 98.56 94 TRP A N 1
ATOM 681 C CA . TRP A 1 94 ? 1.613 -4.257 -1.405 1.00 98.56 94 TRP A CA 1
ATOM 682 C C . TRP A 1 94 ? 1.617 -3.410 -2.682 1.00 98.56 94 TRP A C 1
ATOM 684 O O . TRP A 1 94 ? 2.380 -3.694 -3.605 1.00 98.56 94 TRP A O 1
ATOM 694 N N . LEU A 1 95 ? 0.845 -2.319 -2.724 1.00 98.69 95 LEU A N 1
ATOM 695 C CA . LEU A 1 95 ? 0.864 -1.378 -3.851 1.00 98.69 95 LEU A CA 1
ATOM 696 C C . LEU A 1 95 ? 2.236 -0.717 -4.025 1.00 98.69 95 LEU A C 1
ATOM 698 O O . LEU A 1 95 ? 2.690 -0.523 -5.151 1.00 98.69 95 LEU A O 1
ATOM 702 N N . ALA A 1 96 ? 2.913 -0.385 -2.924 1.00 98.50 96 ALA A N 1
ATOM 703 C CA . ALA A 1 96 ? 4.257 0.179 -2.955 1.00 98.50 96 ALA A CA 1
ATOM 704 C C . ALA A 1 96 ? 5.310 -0.840 -3.429 1.00 98.50 96 ALA A C 1
ATOM 706 O O . ALA A 1 96 ? 6.196 -0.462 -4.195 1.00 98.50 96 ALA A O 1
ATOM 707 N N . LEU A 1 97 ? 5.192 -2.118 -3.045 1.00 97.75 97 LEU A N 1
ATOM 708 C CA . LEU A 1 97 ? 6.032 -3.199 -3.581 1.00 97.75 97 LEU A CA 1
ATOM 709 C C . LEU A 1 97 ? 5.829 -3.359 -5.085 1.00 97.75 97 LEU A C 1
ATOM 711 O O . LEU A 1 97 ? 6.798 -3.311 -5.837 1.00 97.75 97 LEU A O 1
ATOM 715 N N . LEU A 1 98 ? 4.576 -3.462 -5.531 1.00 97.94 98 LEU A N 1
ATOM 716 C CA . LEU A 1 98 ? 4.261 -3.596 -6.950 1.00 97.94 98 LEU A CA 1
ATOM 717 C C . LEU A 1 98 ? 4.763 -2.387 -7.751 1.00 97.94 98 LEU A C 1
ATOM 719 O O . LEU A 1 98 ? 5.364 -2.551 -8.810 1.00 97.94 98 LEU A O 1
ATOM 723 N N . ALA A 1 99 ? 4.591 -1.169 -7.230 1.00 98.38 99 ALA A N 1
ATOM 724 C CA . ALA A 1 99 ? 5.159 0.026 -7.843 1.00 98.38 99 ALA A CA 1
ATOM 725 C C . ALA A 1 99 ? 6.692 -0.037 -7.918 1.00 98.38 99 ALA A C 1
ATOM 727 O O . ALA A 1 99 ? 7.257 0.376 -8.927 1.00 98.38 99 ALA A O 1
ATOM 728 N N . ALA A 1 100 ? 7.372 -0.545 -6.883 1.00 97.38 100 ALA A N 1
ATOM 729 C CA . ALA A 1 100 ? 8.822 -0.708 -6.897 1.00 97.38 100 ALA A CA 1
ATOM 730 C C . ALA A 1 100 ? 9.266 -1.660 -8.016 1.00 97.38 100 ALA A C 1
ATOM 732 O O . ALA A 1 100 ? 10.141 -1.281 -8.792 1.00 97.38 100 ALA A O 1
ATOM 733 N N . THR A 1 101 ? 8.618 -2.820 -8.153 1.00 96.56 101 THR A N 1
ATOM 734 C CA . THR A 1 101 ? 8.877 -3.776 -9.240 1.00 96.56 101 THR A CA 1
ATOM 735 C C . THR A 1 101 ? 8.666 -3.136 -10.611 1.00 96.56 101 THR A C 1
ATOM 737 O O . THR A 1 101 ? 9.565 -3.146 -11.445 1.00 96.56 101 THR A O 1
ATOM 740 N N . LEU A 1 102 ? 7.532 -2.460 -10.811 1.00 97.38 102 LEU A N 1
ATOM 741 C CA . LEU A 1 102 ? 7.227 -1.761 -12.063 1.00 97.38 102 LEU A CA 1
ATOM 742 C C . LEU A 1 102 ? 8.242 -0.656 -12.386 1.00 97.38 102 LEU A C 1
ATOM 744 O O . LEU A 1 102 ? 8.582 -0.439 -13.546 1.00 97.38 102 LEU A O 1
ATOM 748 N N . TYR A 1 103 ? 8.747 0.059 -11.378 1.00 97.00 103 TYR A N 1
ATOM 749 C CA . TYR A 1 103 ? 9.801 1.049 -11.590 1.00 97.00 103 TYR A CA 1
ATOM 750 C C . TYR A 1 103 ? 11.137 0.415 -11.979 1.00 97.00 103 TYR A C 1
ATOM 752 O O . TYR A 1 103 ? 11.873 1.052 -12.731 1.00 97.00 103 TYR A O 1
ATOM 760 N N . VAL A 1 104 ? 11.460 -0.788 -11.496 1.00 94.50 104 VAL A N 1
ATOM 761 C CA . VAL A 1 104 ? 12.645 -1.526 -11.963 1.00 94.50 104 VAL A CA 1
ATOM 762 C C . VAL A 1 104 ? 12.474 -1.909 -13.430 1.00 94.50 104 VAL A C 1
ATOM 764 O O . VAL A 1 104 ? 13.351 -1.585 -14.225 1.00 94.50 104 VAL A O 1
ATOM 767 N N . ASP A 1 105 ? 11.318 -2.457 -13.815 1.00 94.25 105 ASP A N 1
ATOM 768 C CA . ASP A 1 105 ? 11.025 -2.829 -15.211 1.00 94.25 105 ASP A CA 1
ATOM 769 C C . ASP A 1 105 ? 11.109 -1.634 -16.177 1.00 94.25 105 ASP A C 1
ATOM 771 O O . ASP A 1 105 ? 11.439 -1.777 -17.353 1.00 94.25 105 ASP A O 1
ATOM 775 N N . LEU A 1 106 ? 10.820 -0.429 -15.678 1.00 95.50 106 LEU A N 1
ATOM 776 C CA . LEU A 1 106 ? 10.906 0.829 -16.423 1.00 95.50 106 LEU A CA 1
ATOM 777 C C . LEU A 1 106 ? 12.291 1.507 -16.342 1.00 95.50 106 LEU A C 1
ATOM 779 O O . LEU A 1 106 ? 12.451 2.618 -16.850 1.00 95.50 106 LEU A O 1
ATOM 783 N N . GLY A 1 107 ? 13.278 0.906 -15.670 1.00 94.25 107 GLY A N 1
ATOM 784 C CA . GLY A 1 107 ? 14.621 1.475 -15.477 1.00 94.25 107 GLY A CA 1
ATOM 785 C C . GLY A 1 107 ? 14.675 2.700 -14.545 1.00 94.25 107 GLY A C 1
ATOM 786 O O . GLY A 1 107 ? 15.666 3.431 -14.495 1.00 94.25 107 GLY A O 1
ATOM 787 N N . ALA A 1 108 ? 13.616 2.965 -13.779 1.00 94.94 108 ALA A N 1
ATOM 788 C CA . ALA A 1 108 ? 13.458 4.149 -12.937 1.00 94.94 108 ALA A CA 1
ATOM 789 C C . ALA A 1 108 ? 13.986 3.930 -11.504 1.00 94.94 108 ALA A C 1
ATOM 791 O O . ALA A 1 108 ? 13.241 4.018 -10.522 1.00 94.94 108 ALA A O 1
ATOM 792 N N . ARG A 1 109 ? 15.299 3.706 -11.354 1.00 90.50 109 ARG A N 1
ATOM 793 C CA . ARG A 1 109 ? 15.933 3.286 -10.082 1.00 90.50 109 ARG A CA 1
ATOM 794 C C . ARG A 1 109 ? 15.607 4.132 -8.855 1.00 90.50 109 ARG A C 1
ATOM 796 O O . ARG A 1 109 ? 15.332 3.597 -7.783 1.00 90.50 109 ARG A O 1
ATOM 803 N N . ARG A 1 110 ? 15.625 5.462 -8.984 1.00 93.56 110 ARG A N 1
ATOM 804 C CA . ARG A 1 110 ? 15.313 6.354 -7.851 1.00 93.56 110 ARG A CA 1
ATOM 805 C C . ARG A 1 110 ? 13.873 6.163 -7.373 1.00 93.56 110 ARG A C 1
ATOM 807 O O . ARG A 1 110 ? 13.626 6.159 -6.169 1.00 93.56 110 ARG A O 1
ATOM 814 N N . SER A 1 111 ? 12.944 5.997 -8.309 1.00 96.56 111 SER A N 1
ATOM 815 C CA . SER A 1 111 ? 11.534 5.764 -8.007 1.00 96.56 111 SER A CA 1
ATOM 816 C C . SER A 1 111 ? 11.324 4.385 -7.385 1.00 96.56 111 SER A C 1
ATOM 818 O O . SER A 1 111 ? 10.602 4.285 -6.395 1.00 96.56 111 SER A O 1
ATOM 820 N N . ALA A 1 112 ? 12.020 3.358 -7.887 1.00 95.81 112 ALA A N 1
ATOM 821 C CA . ALA A 1 112 ? 12.002 2.016 -7.307 1.00 95.81 112 ALA A CA 1
ATOM 822 C C . ALA A 1 112 ? 12.460 2.022 -5.838 1.00 95.81 112 ALA A C 1
ATOM 824 O O . ALA A 1 112 ? 11.749 1.529 -4.964 1.00 95.81 112 ALA A O 1
ATOM 825 N N . ALA A 1 113 ? 13.592 2.670 -5.534 1.00 94.62 113 ALA A N 1
ATOM 826 C CA . ALA A 1 113 ? 14.104 2.789 -4.166 1.00 94.62 113 ALA A CA 1
ATOM 827 C C . ALA A 1 113 ? 13.146 3.549 -3.228 1.00 94.62 113 ALA A C 1
ATOM 829 O O . ALA A 1 113 ? 12.961 3.162 -2.069 1.00 94.62 113 ALA A O 1
ATOM 830 N N . GLY A 1 114 ? 12.509 4.614 -3.726 1.00 96.81 114 GLY A N 1
ATOM 831 C CA . GLY A 1 114 ? 11.495 5.356 -2.975 1.00 96.81 114 GLY A CA 1
ATOM 832 C C . GLY A 1 114 ? 10.265 4.500 -2.660 1.00 96.81 114 GLY A C 1
ATOM 833 O O . GLY A 1 114 ? 9.832 4.447 -1.510 1.00 96.81 114 GLY A O 1
ATOM 834 N N . ALA A 1 115 ? 9.743 3.782 -3.657 1.00 97.56 115 ALA A N 1
ATOM 835 C CA . ALA A 1 115 ? 8.592 2.895 -3.496 1.00 97.56 115 ALA A CA 1
ATOM 836 C C . ALA A 1 115 ? 8.892 1.733 -2.533 1.00 97.56 115 ALA A C 1
ATOM 838 O O . ALA A 1 115 ? 8.116 1.474 -1.617 1.00 97.56 115 ALA A O 1
ATOM 839 N N . ARG A 1 116 ? 10.074 1.118 -2.642 1.00 96.75 116 ARG A N 1
ATOM 840 C CA . ARG A 1 116 ? 10.546 0.090 -1.706 1.00 96.75 116 ARG A CA 1
ATOM 841 C C . ARG A 1 116 ? 10.647 0.606 -0.267 1.00 96.75 116 ARG A C 1
ATOM 843 O O . ARG A 1 116 ? 10.241 -0.075 0.669 1.00 96.75 116 ARG A O 1
ATOM 850 N N . THR A 1 117 ? 11.165 1.819 -0.072 1.00 97.19 117 THR A N 1
ATOM 851 C CA . THR A 1 117 ? 11.244 2.435 1.264 1.00 97.19 117 THR A CA 1
ATOM 852 C C . THR A 1 117 ? 9.853 2.655 1.862 1.00 97.19 117 THR A C 1
ATOM 854 O O . THR A 1 117 ? 9.642 2.416 3.056 1.00 97.19 117 THR A O 1
ATOM 857 N N . ALA A 1 118 ? 8.890 3.075 1.036 1.00 97.88 118 ALA A N 1
ATOM 858 C CA . ALA A 1 118 ? 7.499 3.205 1.452 1.00 97.88 118 ALA A CA 1
ATOM 859 C C . ALA A 1 118 ? 6.898 1.843 1.835 1.00 97.88 118 ALA A C 1
ATOM 861 O O . ALA A 1 118 ? 6.321 1.734 2.915 1.00 97.88 118 ALA A O 1
ATOM 862 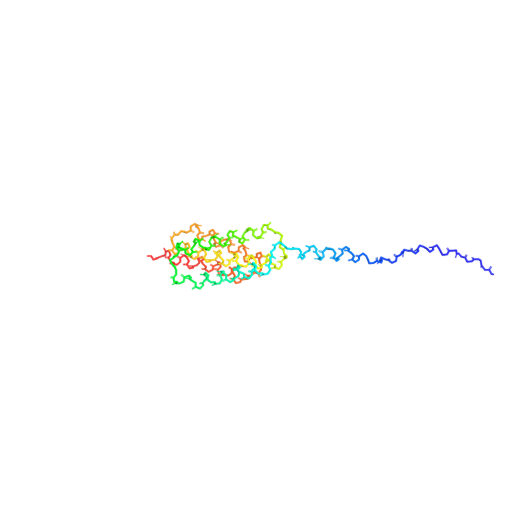N N . ALA A 1 119 ? 7.106 0.802 1.022 1.00 98.12 119 ALA A N 1
ATOM 863 C CA . ALA A 1 119 ? 6.662 -0.561 1.316 1.00 98.12 119 ALA A CA 1
ATOM 864 C C . ALA A 1 119 ? 7.202 -1.075 2.657 1.00 98.12 119 ALA A C 1
ATOM 866 O O . ALA A 1 119 ? 6.428 -1.505 3.509 1.00 98.12 119 ALA A O 1
ATOM 867 N N . ALA A 1 120 ? 8.510 -0.942 2.895 1.00 96.94 120 ALA A N 1
ATOM 868 C CA . ALA A 1 120 ? 9.130 -1.365 4.147 1.00 96.94 120 ALA A CA 1
ATOM 869 C C . ALA A 1 120 ? 8.571 -0.606 5.360 1.00 96.94 120 ALA A C 1
ATOM 871 O O . ALA A 1 120 ? 8.421 -1.175 6.439 1.00 96.94 120 ALA A O 1
ATOM 872 N N . THR A 1 121 ? 8.275 0.685 5.198 1.00 97.38 121 THR A N 1
ATOM 873 C CA . THR A 1 121 ? 7.683 1.506 6.262 1.00 97.38 121 THR A CA 1
ATOM 874 C C . THR A 1 121 ? 6.261 1.053 6.564 1.00 97.38 121 THR A C 1
ATOM 876 O O . THR A 1 121 ? 5.960 0.744 7.711 1.00 97.38 121 THR A O 1
ATOM 879 N N . LEU A 1 122 ? 5.417 0.927 5.539 1.00 98.00 122 LEU A N 1
ATOM 880 C CA . LEU A 1 122 ? 4.029 0.488 5.688 1.00 98.00 122 LEU A CA 1
ATOM 881 C C . LEU A 1 122 ? 3.933 -0.935 6.249 1.00 98.00 122 LEU A C 1
ATOM 883 O O . LEU A 1 122 ? 3.126 -1.175 7.139 1.00 98.00 122 LEU A O 1
ATOM 887 N N . GLY A 1 123 ? 4.796 -1.850 5.800 1.00 97.56 123 GLY A N 1
ATOM 888 C CA . GLY A 1 123 ? 4.881 -3.208 6.333 1.00 97.56 123 GLY A CA 1
ATOM 889 C C . GLY A 1 123 ? 5.224 -3.234 7.822 1.00 97.56 123 GLY A C 1
ATOM 890 O O . GLY A 1 123 ? 4.578 -3.955 8.573 1.00 97.56 123 GLY A O 1
ATOM 891 N N . ARG A 1 124 ? 6.178 -2.413 8.285 1.00 97.06 124 ARG A N 1
ATOM 892 C CA . ARG A 1 124 ? 6.512 -2.328 9.719 1.00 97.06 124 ARG A CA 1
ATOM 893 C C . ARG A 1 124 ? 5.389 -1.718 10.554 1.00 97.06 124 ARG A C 1
ATOM 895 O O . ARG A 1 124 ? 5.039 -2.289 11.578 1.00 97.06 124 ARG A O 1
ATOM 902 N N . GLU A 1 125 ? 4.815 -0.598 10.118 1.00 97.12 125 GLU A N 1
ATOM 903 C CA . GLU A 1 125 ? 3.710 0.066 10.834 1.00 97.12 125 GLU A CA 1
ATOM 904 C C . GLU A 1 125 ? 2.442 -0.802 10.875 1.00 97.12 125 GLU A C 1
ATOM 906 O O . GLU A 1 125 ? 1.651 -0.727 11.813 1.00 97.12 125 GLU A O 1
ATOM 911 N N . ALA A 1 126 ? 2.250 -1.652 9.865 1.00 97.25 126 ALA A N 1
ATOM 912 C CA . ALA A 1 126 ? 1.186 -2.645 9.833 1.00 97.25 126 ALA A CA 1
ATOM 913 C C . ALA A 1 126 ? 1.562 -3.979 10.494 1.00 97.25 126 ALA A C 1
ATOM 915 O O . ALA A 1 126 ? 0.749 -4.899 10.441 1.00 97.25 126 ALA A O 1
ATOM 916 N N . GLU A 1 127 ? 2.769 -4.109 11.057 1.00 96.81 127 GLU A N 1
ATOM 917 C CA . GLU A 1 127 ? 3.349 -5.356 11.583 1.00 96.81 127 GLU A CA 1
ATOM 918 C C . GLU A 1 127 ? 3.104 -6.556 10.639 1.00 96.81 127 GLU A C 1
ATOM 920 O O . GLU A 1 127 ? 2.587 -7.605 11.032 1.00 96.81 127 GLU A O 1
ATOM 925 N N . HIS A 1 128 ? 3.387 -6.360 9.351 1.00 96.88 128 HIS A N 1
ATOM 926 C CA . HIS A 1 128 ? 3.211 -7.342 8.287 1.00 96.88 128 HIS A CA 1
ATOM 927 C C . HIS A 1 128 ? 4.578 -7.761 7.735 1.00 96.88 128 HIS A C 1
ATOM 929 O O . HIS A 1 128 ? 5.076 -7.205 6.750 1.00 96.8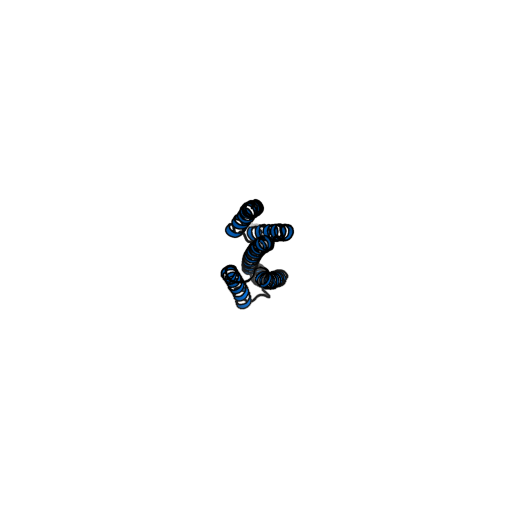8 128 HIS A O 1
ATOM 935 N N . ASP A 1 129 ? 5.172 -8.770 8.371 1.00 93.75 129 ASP A N 1
ATOM 936 C CA . ASP A 1 129 ? 6.555 -9.204 8.131 1.00 93.75 129 ASP A CA 1
ATOM 937 C C . ASP A 1 129 ? 6.840 -9.566 6.672 1.00 93.75 129 ASP A C 1
ATOM 939 O O . ASP A 1 129 ? 7.919 -9.274 6.161 1.00 93.75 129 ASP A O 1
ATOM 943 N N . GLU A 1 130 ? 5.861 -10.136 5.969 1.00 96.19 130 GLU A N 1
ATOM 944 C CA . GLU A 1 130 ? 6.019 -10.524 4.567 1.00 96.19 130 GLU A CA 1
ATOM 945 C C . GLU A 1 130 ? 6.332 -9.320 3.659 1.00 96.19 130 GLU A C 1
ATOM 947 O O . GLU A 1 130 ? 7.269 -9.370 2.867 1.00 96.19 130 GLU A O 1
ATOM 952 N N . ILE A 1 131 ? 5.629 -8.192 3.824 1.00 95.75 131 ILE A N 1
ATOM 953 C CA . ILE A 1 131 ? 5.870 -6.973 3.034 1.00 95.75 131 ILE A CA 1
ATOM 954 C C . ILE A 1 131 ? 7.267 -6.420 3.335 1.00 95.75 131 ILE A C 1
ATOM 956 O O . ILE A 1 131 ? 7.985 -5.970 2.434 1.00 95.75 131 ILE A O 1
ATOM 960 N N . ALA A 1 132 ? 7.668 -6.452 4.609 1.00 89.44 132 ALA A N 1
ATOM 961 C CA . ALA A 1 132 ? 8.990 -6.008 5.027 1.00 89.44 132 ALA A CA 1
ATOM 962 C C . ALA A 1 132 ? 10.098 -6.894 4.428 1.00 89.44 132 ALA A C 1
ATOM 964 O O . ALA A 1 132 ? 11.109 -6.366 3.962 1.00 89.44 132 ALA A O 1
ATOM 965 N N . ALA A 1 133 ? 9.887 -8.212 4.379 1.00 90.12 133 ALA A N 1
ATOM 966 C CA . ALA A 1 133 ? 10.812 -9.169 3.782 1.00 90.12 133 ALA A CA 1
ATOM 967 C C . ALA A 1 133 ? 10.940 -8.977 2.261 1.00 90.12 133 ALA A C 1
ATOM 969 O O . ALA A 1 133 ? 12.052 -8.777 1.769 1.00 90.12 133 ALA A O 1
ATOM 970 N N . TRP A 1 134 ? 9.821 -8.916 1.529 1.00 90.56 134 TRP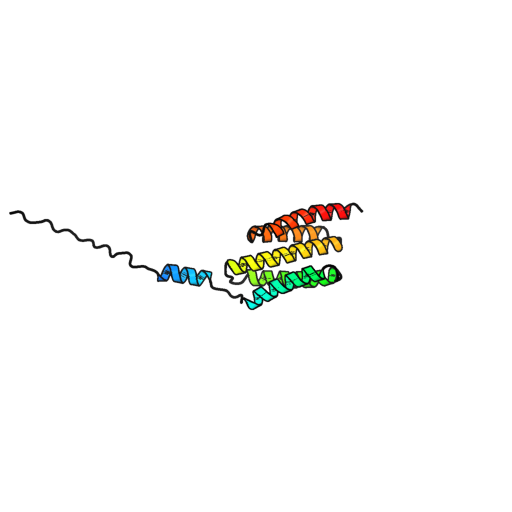 A N 1
ATOM 971 C CA . TRP A 1 134 ? 9.820 -8.654 0.081 1.00 90.56 134 TRP A CA 1
ATOM 972 C C . TRP A 1 134 ? 10.476 -7.322 -0.272 1.00 90.56 134 TRP A C 1
ATOM 974 O O . TRP A 1 134 ? 11.165 -7.209 -1.285 1.00 90.56 134 TRP A O 1
ATOM 984 N N . SER A 1 135 ? 10.326 -6.311 0.589 1.00 86.69 135 SER A N 1
ATOM 985 C CA . SE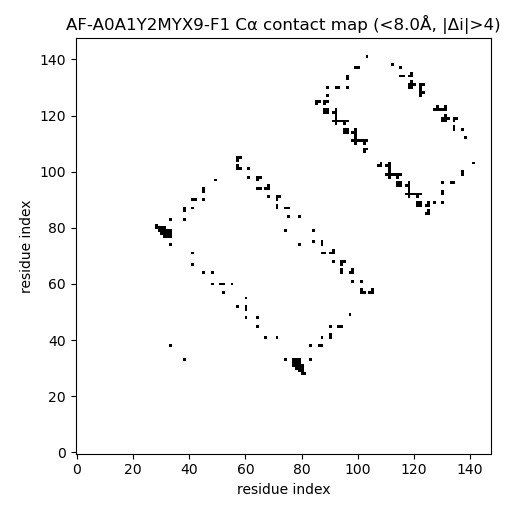R A 1 135 ? 11.017 -5.041 0.391 1.00 86.69 135 SER A CA 1
ATOM 986 C C . SER A 1 135 ? 12.531 -5.249 0.358 1.00 86.69 135 SER A C 1
ATOM 988 O O . SER A 1 135 ? 13.194 -4.647 -0.472 1.00 86.69 135 SER A O 1
ATOM 990 N N . ILE A 1 136 ? 13.109 -6.097 1.212 1.00 85.31 136 ILE A N 1
ATOM 991 C CA . ILE A 1 136 ? 14.552 -6.397 1.191 1.00 85.31 136 ILE A CA 1
ATOM 992 C C . ILE A 1 136 ? 14.934 -7.156 -0.088 1.00 85.31 136 ILE A C 1
ATOM 994 O O . ILE A 1 136 ? 15.945 -6.826 -0.709 1.00 85.31 136 ILE A O 1
ATOM 998 N N . GLU A 1 137 ? 14.111 -8.115 -0.511 1.00 86.12 137 GLU A N 1
ATOM 999 C CA . GLU A 1 137 ? 14.356 -8.921 -1.711 1.00 86.12 137 GLU A CA 1
ATOM 1000 C C . GLU A 1 137 ? 14.415 -8.078 -2.993 1.00 86.12 137 GLU A C 1
ATOM 1002 O O . GLU A 1 137 ? 15.343 -8.253 -3.785 1.00 86.12 137 GLU A O 1
ATOM 1007 N N . ILE A 1 138 ? 13.515 -7.099 -3.158 1.00 82.38 138 ILE A N 1
ATOM 1008 C CA . ILE A 1 138 ? 13.503 -6.199 -4.328 1.00 82.38 138 ILE A CA 1
ATOM 1009 C C . ILE A 1 138 ? 14.844 -5.469 -4.514 1.00 82.38 138 ILE A C 1
ATOM 1011 O O . ILE A 1 138 ? 15.241 -5.228 -5.649 1.00 82.38 138 ILE A O 1
ATOM 1015 N N . ASP A 1 139 ? 15.575 -5.145 -3.441 1.00 77.44 139 ASP A N 1
ATOM 1016 C CA . ASP A 1 139 ? 16.931 -4.566 -3.549 1.00 77.44 139 ASP A CA 1
ATOM 1017 C C . ASP A 1 139 ? 17.903 -5.492 -4.249 1.00 77.44 139 ASP A C 1
ATOM 1019 O O . ASP A 1 139 ? 18.699 -5.090 -5.093 1.00 77.44 139 ASP A O 1
ATOM 1023 N N . THR A 1 140 ? 17.844 -6.748 -3.818 1.00 83.12 140 THR A N 1
ATOM 1024 C CA . THR A 1 140 ? 18.796 -7.772 -4.203 1.00 83.12 140 THR A CA 1
ATOM 1025 C C . THR A 1 140 ? 18.542 -8.124 -5.655 1.00 83.12 140 THR A C 1
ATOM 1027 O O . THR A 1 140 ? 19.471 -8.156 -6.454 1.00 83.12 140 THR A O 1
ATOM 1030 N N . TRP A 1 141 ? 17.270 -8.288 -6.016 1.00 81.19 141 TRP A N 1
ATOM 1031 C CA . TRP A 1 141 ? 16.853 -8.488 -7.394 1.00 81.19 141 TRP A CA 1
ATOM 1032 C C . TRP A 1 141 ? 17.199 -7.291 -8.291 1.00 81.19 141 TRP A C 1
ATOM 1034 O O . TRP A 1 141 ? 17.841 -7.484 -9.319 1.00 81.19 141 TRP A O 1
ATOM 1044 N N . ALA A 1 142 ? 16.867 -6.056 -7.895 1.00 77.31 142 ALA A N 1
ATOM 1045 C CA . ALA A 1 142 ? 17.166 -4.871 -8.703 1.00 77.31 142 ALA A CA 1
ATOM 1046 C C . ALA A 1 142 ? 18.672 -4.699 -8.959 1.00 77.31 142 ALA A C 1
ATOM 1048 O O . ALA A 1 142 ? 19.065 -4.288 -10.046 1.00 77.31 142 ALA A O 1
ATOM 1049 N N . ALA A 1 143 ? 19.521 -5.042 -7.984 1.00 78.12 143 ALA A N 1
ATOM 1050 C CA . ALA A 1 143 ? 20.970 -5.028 -8.157 1.00 78.12 143 ALA A CA 1
ATOM 1051 C C . ALA A 1 143 ? 21.475 -6.097 -9.141 1.00 78.12 143 ALA A C 1
ATOM 1053 O O . ALA A 1 143 ? 22.493 -5.868 -9.784 1.00 78.12 143 ALA A O 1
ATOM 1054 N N . LEU A 1 144 ? 20.789 -7.241 -9.262 1.00 76.88 144 LEU A N 1
ATOM 1055 C CA . LEU A 1 144 ? 21.141 -8.305 -10.208 1.00 76.88 144 LEU A CA 1
ATOM 1056 C C . LEU A 1 144 ? 20.758 -7.943 -11.646 1.00 76.88 144 LEU A C 1
ATOM 1058 O O . LEU A 1 144 ? 21.562 -8.149 -12.545 1.00 76.88 144 LEU A O 1
ATOM 1062 N N . VAL A 1 145 ? 19.565 -7.381 -11.859 1.00 75.62 145 VAL A N 1
ATOM 1063 C CA . VAL A 1 145 ? 19.083 -7.017 -13.208 1.00 75.62 145 VAL A CA 1
ATOM 1064 C C . VAL A 1 145 ? 19.869 -5.837 -13.803 1.00 75.62 145 VAL A C 1
ATOM 1066 O O . VAL A 1 145 ? 19.956 -5.708 -15.015 1.00 75.62 145 VAL A O 1
ATOM 1069 N N . ASP A 1 146 ? 20.503 -5.008 -12.967 1.00 63.12 146 ASP A N 1
ATOM 1070 C CA . ASP A 1 146 ? 21.390 -3.908 -13.388 1.00 63.12 146 ASP A CA 1
ATOM 1071 C C . ASP A 1 146 ? 22.785 -4.382 -13.875 1.00 63.12 146 ASP A C 1
ATOM 1073 O O . ASP A 1 146 ? 23.600 -3.554 -14.289 1.00 63.12 146 ASP A O 1
ATOM 1077 N N . GLN A 1 147 ? 23.120 -5.674 -13.745 1.00 57.62 147 GLN A N 1
ATOM 1078 C CA . GLN A 1 147 ? 24.434 -6.231 -14.120 1.00 57.62 147 GLN A CA 1
ATOM 1079 C C . GLN A 1 147 ? 24.485 -6.786 -15.558 1.00 57.62 147 GLN A C 1
ATOM 1081 O O . GLN A 1 147 ? 25.582 -7.126 -16.008 1.00 57.62 147 GLN A O 1
ATOM 1086 N N . ASP A 1 148 ? 23.347 -6.846 -16.257 1.00 46.06 148 ASP A N 1
ATOM 1087 C CA . ASP A 1 148 ? 23.197 -7.292 -17.656 1.00 46.06 148 ASP A CA 1
ATOM 1088 C C . ASP A 1 148 ? 22.956 -6.107 -18.616 1.00 46.06 148 ASP A C 1
ATOM 1090 O O . ASP A 1 148 ? 23.378 -6.206 -19.795 1.00 46.06 148 ASP A O 1
#

Radius of gyration: 25.96 Å; Cα contacts (8 Å, |Δi|>4): 139; chains: 1; bounding box: 45×22×102 Å

Nearest PDB structures (foldseek):
  7ue2-assembly1_A  TM=6.114E-01  e=2.898E+00  synthetic construct
  5w4m-assembly1_A  TM=5.784E-01  e=2.133E+00  Streptococcus dysgalactiae
  8fbj-assembly1_A  TM=4.356E-01  e=6.941E-01  synthetic construct
  3sf4-assembly2_B  TM=4.726E-01  e=2.027E+00  Homo sapiens
  6hc2-assembly1_C  TM=4.417E-01  e=3.209E+00  Homo sapiens

Foldseek 3Di:
DDDDDDPPPPPPDPPPDPVVVVVVVVVLLADAPDDPVNLVVLVVVLVVLVVCLVPDQLVVSLVVLVVSLVVLVVRCVTDDHPVSNLSSLQSNLSSLLSNLVSCLVVVNNVSNLVSLVSNLVSCVVSVPVVSVVSSVVSVVVSVVVVVD

Sequence (148 aa):
MAPATPHDGRYSPPVLADVAGPAALAAHAERSDVTGYVLGVVEASTDEYARAYARTPPAELLTDVRVLARHVGALLDGRTTPAQRRCLMVAGGWLALLAATLYVD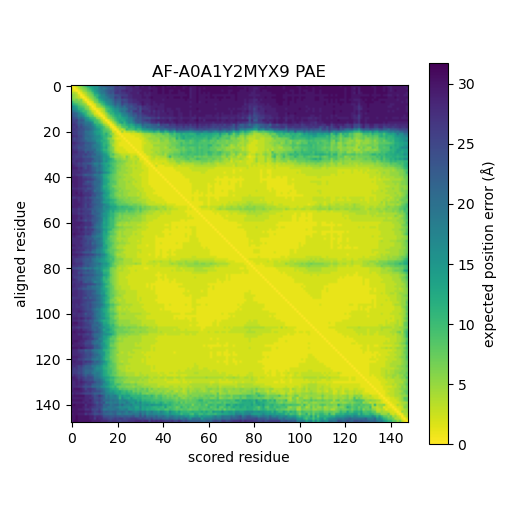LGARRSAAGARTAAATLGREAEHDEIAAWSIEIDTWAALVDQD

pLDDT: mean 87.78, std 15.82, range [44.22, 98.69]

Secondary structure (DSSP, 8-state):
-PPPPP-----PPP-----HHHHHHHHHHT--S--HHHHHHHHHHHHHHHHHTTTS-HHHHHHHHHHHHHHHHHHHTS---HHHHHHHHHHHHHHHHHHHHHHHHTT-HHHHHHHHHHHHHHHHHTT-HHHHHHHHHHHHHHHHHTT-

Organism: Pseudonocardia autotrophica (NCBI:txid2074)

Mean predicted aligned error: 8.8 Å

Solvent-accessible surface area (backbone atoms only — not comparable to full-atom values): 8206 Å² total; per-residue (Å²): 137,81,86,81,80,83,80,81,76,78,74,72,74,74,86,76,68,72,54,64,59,60,50,52,50,52,59,54,55,64,44,52,80,67,52,72,66,61,53,51,52,52,49,54,50,49,55,48,51,65,70,39,54,92,80,45,61,52,74,62,51,44,53,55,45,52,53,51,44,51,51,45,49,58,54,67,74,44,52,49,23,71,68,56,44,34,53,46,29,43,46,42,12,52,41,21,41,53,44,15,54,37,22,52,79,69,70,36,59,72,58,16,55,51,25,26,53,49,7,32,48,26,8,56,79,38,71,33,66,66,46,34,50,52,33,57,48,52,56,57,51,54,59,54,68,73,74,116